Protein AF-A0A938AU73-F1 (afdb_monomer)

Secondary structure (DSSP, 8-state):
-HHHHHHHHHHHHTT-HHHHHHHHHHHHHTT--HHHHIIIIIHHHHHHHHHHHHTTSS-HHHHHHHHHHHHHHHHHHHHHHTT-S----------PPTT---

Solvent-accessible surface area (backbone atoms only — not comparable to full-atom values): 5691 Å² total; per-residue (Å²): 113,70,64,60,25,53,49,28,12,47,22,21,61,72,34,34,32,70,56,19,36,49,47,43,51,52,39,47,75,72,68,46,52,52,70,52,48,41,61,65,3,38,49,49,13,51,50,52,48,48,52,34,38,75,73,64,78,40,54,70,69,59,54,52,39,20,49,52,7,48,50,41,22,47,53,56,36,55,63,71,57,56,92,64,72,87,65,82,88,73,94,79,92,83,79,76,58,94,91,60,88,130

Foldseek 3Di:
DLVLQQQLLVCLLQLPQVSNLVSLVVCVVVVNALVRSVVRHLVNNLVVVVVCVVVVVDDPVSNVSSVNSSVSSVVSNVVSCPVDDDDPDDDDDDDDDVPDPD

Radius of gyration: 14.98 Å; Cα contacts (8 Å, |Δi|>4): 116; chains: 1; bounding box: 31×32×43 Å

Structure (mmCIF, N/CA/C/O backbone):
data_AF-A0A938AU73-F1
#
_entry.id   AF-A0A938AU73-F1
#
loop_
_atom_site.group_PDB
_atom_site.id
_atom_site.type_symbol
_atom_site.label_atom_id
_atom_site.label_alt_id
_atom_site.label_comp_id
_atom_site.label_asym_id
_atom_site.label_entity_id
_atom_site.label_seq_id
_atom_site.pdbx_PDB_ins_code
_atom_site.Cartn_x
_atom_site.Cartn_y
_atom_site.Cartn_z
_atom_site.occupancy
_atom_site.B_iso_or_equiv
_atom_site.auth_seq_id
_atom_site.auth_comp_id
_atom_site.auth_asym_id
_atom_site.auth_atom_id
_atom_site.pdbx_PDB_model_num
ATOM 1 N N . MET A 1 1 ? -17.799 8.740 -0.306 1.00 55.56 1 MET A N 1
ATOM 2 C CA . MET A 1 1 ? -17.244 7.472 0.222 1.00 55.56 1 MET A CA 1
ATOM 3 C C . MET A 1 1 ? -16.561 6.663 -0.870 1.00 55.56 1 MET A C 1
ATOM 5 O O . MET A 1 1 ? -15.460 6.226 -0.598 1.00 55.56 1 MET A O 1
ATOM 9 N N . SER A 1 2 ? -17.129 6.514 -2.080 1.00 63.78 2 SER A N 1
ATOM 10 C CA . SER A 1 2 ? -16.397 5.969 -3.248 1.00 63.78 2 SER A CA 1
ATOM 11 C C . SER A 1 2 ? -15.092 6.723 -3.532 1.00 63.78 2 SER A C 1
ATOM 13 O O . SER A 1 2 ? -14.060 6.103 -3.731 1.00 63.78 2 SER A O 1
ATOM 15 N N . ASP A 1 3 ? -15.144 8.047 -3.401 1.00 86.69 3 ASP A N 1
ATOM 16 C CA . ASP A 1 3 ? -14.027 8.974 -3.626 1.00 86.69 3 ASP A CA 1
ATOM 17 C C . ASP A 1 3 ? -12.764 8.656 -2.798 1.00 86.69 3 ASP A C 1
ATOM 19 O O . ASP A 1 3 ? -11.658 8.672 -3.316 1.00 86.69 3 ASP A O 1
ATOM 23 N N . LEU A 1 4 ? -12.914 8.262 -1.525 1.00 93.62 4 LEU A N 1
ATOM 24 C CA . LEU A 1 4 ? -11.773 7.919 -0.659 1.00 93.62 4 LEU A CA 1
ATOM 25 C C . LEU A 1 4 ? -11.127 6.578 -1.029 1.00 93.62 4 LEU A C 1
ATOM 27 O O . LEU A 1 4 ? -9.936 6.398 -0.795 1.00 93.62 4 LEU A O 1
ATOM 31 N N . PHE A 1 5 ? -11.894 5.630 -1.576 1.00 95.62 5 PHE A N 1
ATOM 32 C CA . PHE A 1 5 ? -11.342 4.353 -2.034 1.00 95.62 5 PHE A CA 1
ATOM 33 C C . PHE A 1 5 ? -10.569 4.531 -3.340 1.00 95.62 5 PHE A C 1
ATOM 35 O O . PHE A 1 5 ? -9.468 4.002 -3.463 1.00 95.62 5 PHE A O 1
ATOM 42 N N . GLU A 1 6 ? -11.120 5.308 -4.274 1.00 95.50 6 GLU A N 1
ATOM 43 C CA . GLU A 1 6 ? -10.446 5.670 -5.526 1.00 95.50 6 GLU A CA 1
ATOM 44 C C . GLU A 1 6 ? -9.166 6.461 -5.241 1.00 95.50 6 GLU A C 1
ATOM 46 O O . GLU A 1 6 ? -8.095 6.067 -5.695 1.00 95.50 6 GLU A O 1
ATOM 51 N N . GLN A 1 7 ? -9.245 7.481 -4.381 1.00 96.31 7 GLN A N 1
ATOM 52 C CA . GLN A 1 7 ? -8.077 8.247 -3.956 1.00 96.31 7 GLN A CA 1
ATOM 53 C C . GLN A 1 7 ? -7.028 7.353 -3.282 1.00 96.31 7 GLN A C 1
ATOM 55 O O . GLN A 1 7 ? -5.847 7.449 -3.594 1.00 96.31 7 GLN A O 1
ATOM 60 N N . ALA A 1 8 ? -7.435 6.444 -2.390 1.00 96.50 8 ALA A N 1
ATOM 61 C CA . ALA A 1 8 ? -6.507 5.514 -1.749 1.00 96.50 8 ALA A CA 1
ATOM 62 C C . ALA A 1 8 ? -5.784 4.623 -2.770 1.00 96.50 8 ALA A C 1
ATOM 64 O O . ALA A 1 8 ? -4.581 4.414 -2.636 1.00 96.50 8 ALA A O 1
ATOM 65 N N . ALA A 1 9 ? -6.480 4.127 -3.796 1.00 97.06 9 ALA A N 1
ATOM 66 C CA . ALA A 1 9 ? -5.848 3.369 -4.872 1.00 97.06 9 ALA A CA 1
ATOM 67 C C . ALA A 1 9 ? -4.849 4.234 -5.661 1.00 97.06 9 ALA A C 1
ATOM 69 O O . ALA A 1 9 ? -3.713 3.811 -5.879 1.00 97.06 9 ALA A O 1
ATOM 70 N N . GLU A 1 10 ? -5.240 5.460 -6.015 1.00 97.31 10 GLU A N 1
ATOM 71 C CA . GLU A 1 10 ? -4.413 6.403 -6.773 1.00 97.31 10 GLU A CA 1
ATOM 72 C C . GLU A 1 10 ? -3.111 6.741 -6.038 1.00 97.31 10 GLU A C 1
ATOM 74 O O . GLU A 1 10 ? -2.041 6.653 -6.636 1.00 97.31 10 GLU A O 1
ATOM 79 N N . THR A 1 11 ? -3.160 6.985 -4.721 1.00 97.75 11 THR A N 1
ATOM 80 C CA . THR A 1 11 ? -1.939 7.251 -3.933 1.00 97.75 11 THR A CA 1
ATOM 81 C C . THR A 1 11 ? -0.906 6.122 -4.005 1.00 97.75 11 THR A C 1
ATOM 83 O O . THR A 1 11 ? 0.296 6.380 -3.947 1.00 97.75 11 THR A O 1
ATOM 86 N N . ILE A 1 12 ? -1.352 4.868 -4.159 1.00 97.94 12 ILE A N 1
ATOM 87 C CA . ILE A 1 12 ? -0.456 3.716 -4.317 1.00 97.94 12 ILE A CA 1
ATOM 88 C C . ILE A 1 12 ? 0.098 3.649 -5.736 1.00 97.94 12 ILE A C 1
ATOM 90 O O . ILE A 1 12 ? 1.289 3.403 -5.898 1.00 97.94 12 ILE A O 1
ATOM 94 N N . ILE A 1 13 ? -0.739 3.892 -6.746 1.00 96.81 13 ILE A N 1
ATOM 95 C CA . ILE A 1 13 ? -0.338 3.876 -8.160 1.00 96.81 13 ILE A CA 1
ATOM 96 C C . ILE A 1 13 ? 0.687 4.979 -8.454 1.00 96.81 13 ILE A C 1
ATOM 98 O O . ILE A 1 13 ? 1.638 4.756 -9.201 1.00 96.81 13 ILE A O 1
ATOM 102 N N . GLU A 1 14 ? 0.523 6.154 -7.847 1.00 96.62 14 GLU A N 1
ATOM 103 C CA . GLU A 1 14 ? 1.468 7.273 -7.946 1.00 96.62 14 GLU A CA 1
ATOM 104 C C . GLU A 1 14 ? 2.685 7.125 -7.019 1.00 96.62 14 GLU A C 1
ATOM 106 O O . GLU A 1 14 ? 3.611 7.937 -7.070 1.00 96.62 14 GLU A O 1
ATOM 111 N N . ALA A 1 15 ? 2.702 6.079 -6.187 1.00 96.75 15 ALA A N 1
ATOM 112 C CA . ALA A 1 15 ? 3.735 5.806 -5.199 1.00 96.75 15 ALA A CA 1
ATOM 113 C C . ALA A 1 15 ? 3.997 6.973 -4.220 1.00 96.75 15 ALA A C 1
ATOM 115 O O . ALA A 1 15 ? 5.128 7.187 -3.769 1.00 96.75 15 ALA A O 1
ATOM 116 N N . ASP A 1 16 ? 2.946 7.714 -3.851 1.00 97.44 16 ASP A N 1
ATOM 117 C CA . ASP A 1 16 ? 3.022 8.810 -2.887 1.00 97.44 16 ASP A CA 1
ATOM 118 C C . ASP A 1 16 ? 2.662 8.321 -1.482 1.00 97.44 16 ASP A C 1
ATOM 120 O O . ASP A 1 16 ? 1.502 8.240 -1.069 1.00 97.44 16 ASP A O 1
ATOM 124 N N . ARG A 1 17 ? 3.706 8.035 -0.705 1.00 96.62 17 ARG A N 1
ATOM 125 C CA . ARG A 1 17 ? 3.572 7.612 0.689 1.00 96.62 17 ARG A CA 1
ATOM 126 C C . ARG A 1 17 ? 2.897 8.659 1.577 1.00 96.62 17 ARG A C 1
ATOM 128 O O . ARG A 1 17 ? 2.109 8.287 2.442 1.00 96.62 17 ARG A O 1
ATOM 135 N N . ALA A 1 18 ? 3.218 9.941 1.410 1.00 97.31 18 ALA A N 1
ATOM 136 C CA . ALA A 1 18 ? 2.672 10.985 2.273 1.00 97.31 18 ALA A CA 1
ATOM 137 C C . ALA A 1 18 ? 1.172 11.168 2.011 1.00 97.31 18 ALA A C 1
ATOM 139 O O . ALA A 1 18 ? 0.389 11.292 2.956 1.00 97.31 18 ALA A O 1
ATOM 140 N N . ALA A 1 19 ? 0.768 11.118 0.739 1.00 97.12 19 ALA A N 1
ATOM 141 C CA . ALA A 1 19 ? -0.636 11.106 0.360 1.00 97.12 19 ALA A CA 1
ATOM 142 C C . ALA A 1 19 ? -1.344 9.845 0.877 1.00 97.12 19 ALA A C 1
ATOM 144 O O . ALA A 1 19 ? -2.413 9.964 1.469 1.00 97.12 19 ALA A O 1
ATOM 145 N N . ALA A 1 20 ? -0.735 8.660 0.754 1.00 97.50 20 ALA A N 1
ATOM 146 C CA . ALA A 1 20 ? -1.321 7.408 1.237 1.00 97.50 20 ALA A CA 1
ATOM 147 C C . ALA A 1 20 ? -1.567 7.418 2.761 1.00 97.50 20 ALA A C 1
ATOM 149 O O . ALA A 1 20 ? -2.647 7.042 3.224 1.00 97.50 20 ALA A O 1
ATOM 150 N N . GLU A 1 21 ? -0.605 7.908 3.552 1.00 97.56 21 GLU A N 1
ATOM 151 C CA . GLU A 1 21 ? -0.751 8.085 5.006 1.00 97.56 21 GLU A CA 1
ATOM 152 C C . GLU A 1 21 ? -1.868 9.093 5.353 1.00 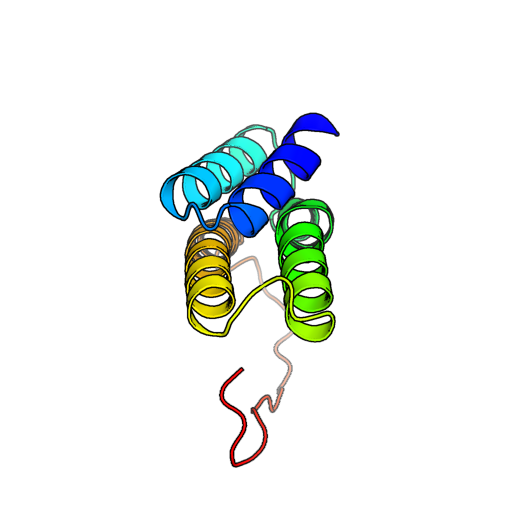97.56 21 GLU A C 1
ATOM 154 O O . GLU A 1 21 ? -2.673 8.861 6.267 1.00 97.56 21 GLU A O 1
ATOM 159 N N . ALA A 1 22 ? -1.963 10.194 4.600 1.00 97.44 22 ALA A N 1
ATOM 160 C CA . ALA A 1 22 ? -3.007 11.200 4.777 1.00 97.44 22 ALA A CA 1
ATOM 161 C C . ALA A 1 22 ? -4.400 10.649 4.432 1.00 97.44 22 ALA A C 1
ATOM 163 O O . ALA A 1 22 ? -5.331 10.810 5.222 1.00 97.44 22 ALA A O 1
ATOM 164 N N . THR A 1 23 ? -4.544 9.948 3.306 1.00 97.00 23 THR A N 1
ATOM 165 C CA . THR A 1 23 ? -5.803 9.321 2.885 1.00 97.00 23 THR A CA 1
ATOM 166 C C . THR A 1 23 ? -6.233 8.223 3.857 1.00 97.00 23 THR A C 1
ATOM 168 O O . THR A 1 23 ? -7.415 8.141 4.196 1.00 97.00 23 THR A O 1
ATOM 171 N N . ALA A 1 24 ? -5.295 7.428 4.387 1.00 96.06 24 ALA A N 1
ATOM 172 C CA . ALA A 1 24 ? -5.588 6.446 5.433 1.00 96.06 24 ALA A CA 1
ATOM 173 C C . ALA A 1 24 ? -6.167 7.129 6.679 1.00 96.06 24 ALA A C 1
ATOM 175 O O . ALA A 1 24 ? -7.205 6.714 7.190 1.00 96.06 24 ALA A O 1
ATOM 176 N N . THR A 1 25 ? -5.539 8.216 7.131 1.00 96.00 25 THR A N 1
ATOM 177 C CA . THR A 1 25 ? -6.011 8.999 8.282 1.00 96.00 25 THR A CA 1
ATOM 178 C C . THR A 1 25 ? -7.409 9.571 8.034 1.00 96.00 25 THR A C 1
ATOM 180 O O . THR A 1 25 ? -8.305 9.378 8.854 1.00 96.00 25 THR A O 1
ATOM 183 N N . GLN A 1 26 ? -7.637 10.190 6.873 1.00 95.81 26 GLN A N 1
ATOM 184 C CA . GLN A 1 26 ? -8.937 10.756 6.501 1.00 95.81 26 GLN A CA 1
ATOM 185 C C . GLN A 1 26 ? -10.044 9.699 6.441 1.00 95.81 26 GLN A C 1
ATOM 187 O O . GLN A 1 26 ? -11.160 9.943 6.897 1.00 95.81 26 GLN A O 1
ATOM 192 N N . ALA A 1 27 ? -9.751 8.510 5.907 1.00 94.88 27 ALA A N 1
ATOM 193 C CA . ALA A 1 27 ? -10.716 7.418 5.850 1.00 94.88 27 ALA A CA 1
ATOM 194 C C . ALA A 1 27 ? -11.142 6.968 7.256 1.00 94.88 27 ALA A C 1
ATOM 196 O O . ALA A 1 27 ? -12.332 6.759 7.506 1.00 94.88 27 ALA A O 1
ATOM 197 N N . LEU A 1 28 ? -10.189 6.875 8.187 1.00 93.31 28 LEU A N 1
ATOM 198 C CA . LEU A 1 28 ? -10.461 6.520 9.580 1.00 93.31 28 LEU A CA 1
ATOM 199 C C . LEU A 1 28 ? -11.279 7.603 10.297 1.00 93.31 28 LEU A C 1
ATOM 201 O O . LEU A 1 28 ? -12.238 7.281 10.997 1.00 93.31 28 LEU A O 1
ATOM 205 N N . GLU A 1 29 ? -10.954 8.880 10.085 1.00 94.06 29 GLU A N 1
ATOM 206 C CA . GLU A 1 29 ? -11.724 10.017 10.612 1.00 94.06 29 GLU A CA 1
ATOM 207 C C . GLU A 1 29 ? -13.152 10.067 10.049 1.00 94.06 29 GLU A C 1
ATOM 209 O O . GLU A 1 29 ? -14.096 10.417 10.759 1.00 94.06 29 GLU A O 1
ATOM 214 N N . ALA A 1 30 ? -13.333 9.648 8.795 1.00 92.94 30 ALA A N 1
ATOM 215 C CA . ALA A 1 30 ? -14.637 9.493 8.156 1.00 92.94 30 ALA A CA 1
ATOM 216 C C . ALA A 1 30 ? -15.429 8.264 8.653 1.00 92.94 30 ALA A C 1
ATOM 218 O O . ALA A 1 30 ? -16.549 8.028 8.192 1.00 92.94 30 ALA A O 1
ATOM 219 N N . GLY A 1 31 ? -14.878 7.479 9.585 1.00 91.44 31 GLY A N 1
ATOM 220 C CA . GLY A 1 31 ? -15.519 6.299 10.167 1.00 91.44 31 GLY A CA 1
ATOM 221 C C . GLY A 1 31 ? -15.448 5.042 9.296 1.00 91.44 31 GLY A C 1
ATOM 222 O O . GLY A 1 31 ? -16.143 4.066 9.585 1.00 91.44 31 GLY A O 1
ATOM 223 N N . ILE A 1 32 ? -14.629 5.039 8.240 1.00 93.19 32 ILE A N 1
ATOM 224 C CA . ILE A 1 32 ? -14.366 3.841 7.435 1.00 93.19 32 ILE A CA 1
ATOM 225 C C . ILE A 1 32 ? -13.454 2.918 8.244 1.00 93.19 32 ILE A C 1
ATOM 227 O O . ILE A 1 32 ? -12.455 3.349 8.820 1.00 93.19 32 ILE A O 1
ATOM 231 N N . SER A 1 33 ? -13.788 1.628 8.298 1.00 92.31 33 SER A N 1
ATOM 232 C CA . SER A 1 33 ? -12.957 0.674 9.034 1.00 92.31 33 SER A CA 1
ATOM 233 C C . SER A 1 33 ? -11.586 0.481 8.359 1.00 92.31 33 SER A C 1
ATOM 235 O O . SER A 1 33 ? -11.522 0.460 7.125 1.00 92.31 33 SER A O 1
ATOM 237 N N . PRO A 1 34 ? -10.500 0.249 9.127 1.00 91.94 34 PRO A N 1
ATOM 238 C CA . PRO A 1 34 ? -9.173 -0.023 8.568 1.00 91.94 34 PRO A CA 1
ATOM 239 C C . PRO A 1 34 ? -9.168 -1.156 7.529 1.00 91.94 34 PRO A C 1
ATOM 241 O O . PRO A 1 34 ? -8.542 -1.048 6.479 1.00 91.94 34 PRO A O 1
ATOM 244 N N . ALA A 1 35 ? -9.919 -2.233 7.785 1.00 90.75 35 ALA A N 1
ATOM 245 C CA . ALA A 1 35 ? -10.028 -3.367 6.867 1.00 90.75 35 ALA A CA 1
ATOM 246 C C . ALA A 1 35 ? -10.730 -2.995 5.549 1.00 90.75 35 ALA A C 1
ATOM 248 O O . ALA A 1 35 ? -10.393 -3.520 4.484 1.00 90.75 35 ALA A O 1
ATOM 249 N N . GLU A 1 36 ? -11.707 -2.090 5.603 1.00 92.88 36 GLU A N 1
ATOM 250 C CA . GLU A 1 36 ? -12.460 -1.676 4.424 1.00 92.88 36 GLU A CA 1
ATOM 251 C C . GLU A 1 36 ? -11.642 -0.758 3.512 1.00 92.88 36 GLU A C 1
ATOM 253 O O . GLU A 1 36 ? -11.582 -1.019 2.313 1.00 92.88 36 GLU A O 1
ATOM 258 N N . ILE A 1 37 ? -10.959 0.256 4.059 1.00 95.12 37 ILE A N 1
ATOM 259 C CA . ILE A 1 37 ? -10.082 1.132 3.260 1.00 95.12 37 ILE A CA 1
ATOM 260 C C . ILE A 1 37 ? -8.890 0.366 2.679 1.00 95.12 37 ILE A C 1
ATOM 262 O O . ILE A 1 37 ? -8.516 0.591 1.528 1.00 95.12 37 ILE A O 1
ATOM 266 N N . MET A 1 38 ? -8.353 -0.604 3.426 1.00 93.94 38 MET A N 1
ATOM 267 C CA . MET A 1 38 ? -7.291 -1.471 2.926 1.00 93.94 38 MET A CA 1
ATOM 268 C C . MET A 1 38 ? -7.754 -2.312 1.743 1.00 93.94 38 MET A C 1
ATOM 270 O O . MET A 1 38 ? -7.137 -2.262 0.686 1.00 93.94 38 MET A O 1
ATOM 274 N N . SER A 1 39 ? -8.848 -3.058 1.899 1.00 91.69 39 SER A N 1
ATOM 275 C CA . SER A 1 39 ? -9.306 -3.997 0.868 1.00 91.69 39 SER A CA 1
ATOM 276 C C . SER A 1 39 ? -9.877 -3.320 -0.377 1.00 91.69 39 SER A C 1
ATOM 278 O O . SER A 1 39 ? -9.642 -3.802 -1.481 1.00 91.69 39 SER A O 1
ATOM 280 N N . LYS A 1 40 ? -10.633 -2.227 -0.217 1.00 93.31 40 LYS A N 1
ATOM 281 C CA . LYS A 1 40 ? -11.332 -1.565 -1.331 1.00 93.31 40 LYS A CA 1
ATOM 282 C C . LYS A 1 40 ? -10.554 -0.416 -1.970 1.00 93.31 40 LYS A C 1
ATOM 284 O O . LYS A 1 40 ? -10.924 -0.016 -3.065 1.00 93.31 40 LYS A O 1
ATOM 289 N N . GLY A 1 41 ? -9.544 0.129 -1.292 1.00 95.75 41 GLY A N 1
ATOM 290 C CA . GLY A 1 41 ? -8.733 1.237 -1.798 1.00 95.75 41 GLY A CA 1
ATOM 291 C C . GLY A 1 41 ? -7.308 0.798 -2.103 1.00 95.75 41 GLY A C 1
ATOM 292 O O . GLY A 1 41 ? -6.972 0.442 -3.226 1.00 95.75 41 GLY A O 1
ATOM 293 N N . PHE A 1 42 ? -6.468 0.766 -1.076 1.00 96.50 42 PHE A N 1
ATOM 294 C CA . PHE A 1 42 ? -5.029 0.544 -1.225 1.00 96.50 42 PHE A CA 1
ATOM 295 C C . PHE A 1 42 ? -4.655 -0.804 -1.887 1.00 96.50 42 PHE A C 1
ATOM 297 O O . PHE A 1 42 ? -3.753 -0.845 -2.720 1.00 96.50 42 PHE A O 1
ATOM 304 N N . VAL A 1 43 ? -5.364 -1.903 -1.578 1.00 96.00 43 VAL A N 1
ATOM 305 C CA . VAL A 1 43 ? -5.145 -3.214 -2.232 1.00 96.00 43 VAL A CA 1
ATOM 306 C C . VAL A 1 43 ? -5.528 -3.177 -3.715 1.00 96.00 43 VAL A C 1
ATOM 308 O O . VAL A 1 43 ? -4.878 -3.836 -4.521 1.00 96.00 43 VAL A O 1
ATOM 311 N N . ALA A 1 44 ? -6.545 -2.398 -4.095 1.00 95.31 44 ALA A N 1
ATOM 312 C CA . ALA A 1 44 ? -6.885 -2.216 -5.505 1.00 95.31 44 ALA A CA 1
ATOM 313 C C . ALA A 1 44 ? -5.759 -1.475 -6.246 1.00 95.31 44 ALA A C 1
ATOM 315 O O . ALA A 1 44 ? -5.367 -1.894 -7.331 1.00 95.31 44 ALA A O 1
ATOM 316 N N . GLY A 1 45 ? -5.173 -0.450 -5.616 1.00 96.06 45 GLY A N 1
ATOM 317 C CA . GLY A 1 45 ? -4.036 0.284 -6.175 1.00 96.06 45 GLY A CA 1
ATOM 318 C C . GLY A 1 45 ? -2.792 -0.587 -6.373 1.00 96.06 45 GLY A C 1
ATOM 319 O O . GLY A 1 45 ? -2.214 -0.595 -7.457 1.00 96.06 45 GLY A O 1
ATOM 320 N N . ILE A 1 46 ? -2.393 -1.377 -5.366 1.00 96.00 46 ILE A N 1
ATOM 321 C CA . ILE A 1 46 ? -1.199 -2.233 -5.499 1.00 96.00 46 ILE A CA 1
ATOM 322 C C . ILE A 1 46 ? -1.409 -3.378 -6.503 1.00 96.00 46 ILE A C 1
ATOM 324 O O . ILE A 1 46 ? -0.454 -3.797 -7.153 1.00 96.00 46 ILE A O 1
ATOM 328 N N . ALA A 1 47 ? -2.645 -3.867 -6.660 1.00 96.25 47 ALA A N 1
ATOM 329 C CA . ALA A 1 47 ? -2.974 -4.861 -7.679 1.00 96.25 47 ALA A CA 1
ATOM 330 C C . ALA A 1 47 ? -2.754 -4.299 -9.090 1.00 96.25 47 ALA A C 1
ATOM 332 O O . ALA A 1 47 ? -2.114 -4.952 -9.910 1.00 96.25 47 ALA A O 1
ATOM 333 N N . GLU A 1 48 ? -3.191 -3.063 -9.345 1.00 95.94 48 GLU A N 1
ATOM 334 C CA . GLU A 1 48 ? -2.958 -2.388 -10.624 1.00 95.94 48 GLU A CA 1
ATOM 335 C C . GLU A 1 48 ? -1.466 -2.139 -10.888 1.00 95.94 48 GLU A C 1
ATOM 337 O O . GLU A 1 48 ? -0.983 -2.371 -11.996 1.00 95.94 48 GLU A O 1
ATOM 342 N N . VAL A 1 49 ? -0.700 -1.729 -9.871 1.00 96.81 49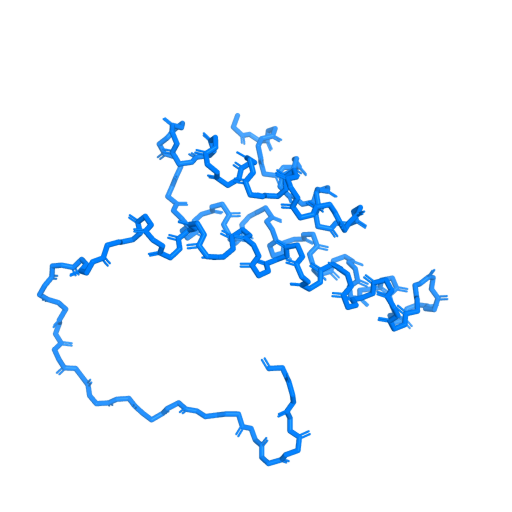 VAL A N 1
ATOM 343 C CA . VAL A 1 49 ? 0.766 -1.620 -9.982 1.00 96.81 49 VAL A CA 1
ATOM 344 C C . VAL A 1 49 ? 1.387 -2.971 -10.363 1.00 96.81 49 VAL A C 1
ATOM 346 O O . VAL A 1 49 ? 2.281 -3.016 -11.209 1.00 96.81 49 VAL A O 1
ATOM 349 N N . GLY A 1 50 ? 0.896 -4.069 -9.779 1.00 95.75 50 GLY A N 1
ATOM 350 C CA . GLY A 1 50 ? 1.305 -5.430 -10.124 1.00 95.75 50 GLY A CA 1
ATOM 351 C C . GLY A 1 50 ? 1.025 -5.778 -11.587 1.00 95.75 50 GLY A C 1
ATOM 352 O O . GLY A 1 50 ? 1.928 -6.237 -12.283 1.00 95.75 50 GLY A O 1
ATOM 353 N N . GLU A 1 51 ? -0.179 -5.484 -12.084 1.00 96.88 51 GLU A N 1
ATOM 354 C CA . GLU A 1 51 ? -0.543 -5.703 -13.491 1.00 96.88 51 GLU A CA 1
ATOM 355 C C . GLU A 1 51 ? 0.352 -4.902 -14.450 1.00 96.88 51 GLU A C 1
ATOM 357 O O . GLU A 1 51 ? 0.841 -5.443 -15.444 1.00 96.88 51 GLU A O 1
ATOM 362 N N . ARG A 1 52 ? 0.628 -3.630 -14.134 1.00 96.69 52 ARG A N 1
ATOM 363 C CA . ARG A 1 52 ? 1.520 -2.779 -14.940 1.00 96.69 52 ARG A CA 1
ATOM 364 C C . ARG A 1 52 ? 2.979 -3.247 -14.895 1.00 96.69 52 ARG A C 1
ATOM 366 O O . ARG A 1 52 ? 3.714 -3.089 -15.868 1.00 96.69 52 ARG A O 1
ATOM 373 N N . PHE A 1 53 ? 3.425 -3.829 -13.784 1.00 95.81 53 PHE A N 1
ATOM 374 C CA . PHE A 1 53 ? 4.747 -4.451 -13.697 1.00 95.81 53 PHE A CA 1
ATOM 375 C C . PHE A 1 53 ? 4.820 -5.730 -14.545 1.00 95.81 53 PHE A C 1
ATOM 377 O O . PHE A 1 53 ? 5.777 -5.918 -15.297 1.00 95.81 53 PHE A O 1
ATOM 384 N N . GLU A 1 54 ? 3.791 -6.581 -14.494 1.00 95.38 54 GLU A N 1
ATOM 385 C CA . GLU A 1 54 ? 3.702 -7.797 -15.314 1.00 95.38 54 GLU A CA 1
ATOM 386 C C . GLU A 1 54 ? 3.631 -7.495 -16.819 1.00 95.38 54 GLU A C 1
ATOM 388 O O . GLU A 1 54 ? 4.213 -8.230 -17.621 1.00 95.38 54 GLU A O 1
ATOM 393 N N . SER A 1 55 ? 2.965 -6.404 -17.217 1.00 96.38 55 SER A N 1
ATOM 394 C CA . SER A 1 55 ? 2.902 -5.962 -18.617 1.00 96.38 55 SER A CA 1
ATOM 395 C C . SER A 1 55 ? 4.190 -5.288 -19.115 1.00 96.38 55 SER A C 1
ATOM 397 O O . SER A 1 55 ? 4.356 -5.104 -20.324 1.00 96.38 55 SER A O 1
ATOM 399 N N . GLY A 1 56 ? 5.121 -4.956 -18.213 1.00 93.44 56 GLY A N 1
ATOM 400 C CA . GLY A 1 56 ? 6.360 -4.238 -18.518 1.00 93.44 56 GLY A CA 1
ATOM 401 C C . GLY A 1 56 ? 6.197 -2.720 -18.663 1.00 93.44 56 GLY A C 1
ATOM 402 O O . GLY A 1 56 ? 7.090 -2.067 -19.202 1.00 93.44 56 GLY A O 1
ATOM 403 N N . GLU A 1 57 ? 5.076 -2.158 -18.205 1.00 94.56 57 GLU A N 1
ATOM 404 C CA . GLU A 1 57 ? 4.844 -0.708 -18.134 1.00 94.56 57 GLU A CA 1
ATOM 405 C C . GLU A 1 57 ? 5.547 -0.057 -16.934 1.00 94.56 57 GLU A C 1
ATOM 407 O O . GLU A 1 57 ? 5.930 1.111 -17.008 1.00 94.56 57 GLU A O 1
ATOM 412 N N . LEU A 1 58 ? 5.747 -0.813 -15.849 1.00 94.31 58 LEU A N 1
ATOM 413 C CA . LEU A 1 58 ? 6.519 -0.409 -14.671 1.00 94.31 58 LEU A CA 1
ATOM 414 C C . LEU A 1 58 ? 7.748 -1.298 -14.484 1.00 94.31 58 LEU A C 1
ATOM 416 O O . LEU A 1 58 ? 7.759 -2.465 -14.878 1.00 94.31 58 LEU A O 1
ATOM 420 N N . PHE A 1 59 ? 8.777 -0.760 -13.830 1.00 94.81 59 PHE A N 1
ATOM 421 C CA . PHE A 1 59 ? 9.963 -1.511 -13.445 1.00 94.81 59 PHE A CA 1
ATOM 422 C C . PHE A 1 59 ? 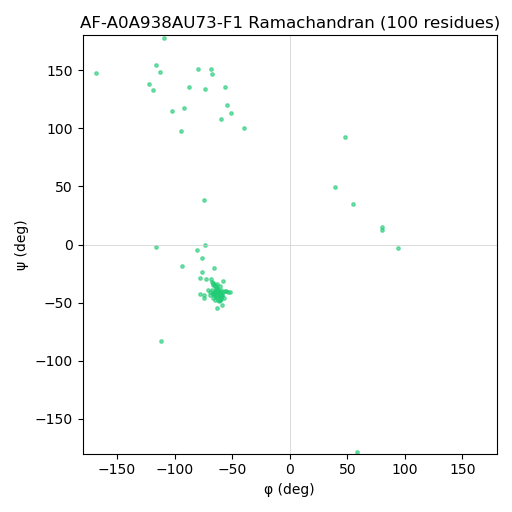10.009 -1.718 -11.926 1.00 94.81 59 PHE A C 1
ATOM 424 O O . PHE A 1 59 ? 9.146 -1.293 -11.155 1.00 94.81 59 PHE A O 1
ATOM 431 N N . LEU A 1 60 ? 11.037 -2.448 -11.489 1.00 94.94 60 LEU A N 1
ATOM 432 C CA . LEU A 1 60 ? 11.225 -2.786 -10.082 1.00 94.94 60 LEU A CA 1
ATOM 433 C C . LEU A 1 60 ? 11.281 -1.549 -9.158 1.00 94.94 60 LEU A C 1
ATOM 435 O O . LEU A 1 60 ? 10.695 -1.621 -8.079 1.00 94.94 60 LEU A O 1
ATOM 439 N N . PRO A 1 61 ? 11.932 -0.421 -9.520 1.00 95.50 61 PRO A N 1
ATOM 440 C CA . PRO A 1 61 ? 11.943 0.769 -8.671 1.00 95.50 61 PRO A CA 1
ATOM 441 C C . PRO A 1 61 ? 10.545 1.325 -8.383 1.00 95.50 61 PRO A C 1
ATOM 443 O O . PRO A 1 61 ? 10.248 1.634 -7.231 1.00 95.50 61 PRO A O 1
ATOM 446 N N . GLU A 1 62 ? 9.671 1.404 -9.388 1.00 94.69 62 GLU A N 1
ATOM 447 C CA . GLU A 1 62 ? 8.310 1.927 -9.230 1.00 94.69 62 GLU A CA 1
ATOM 448 C C . GLU A 1 62 ? 7.452 0.998 -8.358 1.00 94.69 62 GLU A C 1
ATOM 450 O O . GLU A 1 62 ? 6.717 1.462 -7.480 1.00 94.69 62 GLU A O 1
ATOM 455 N N . LEU A 1 63 ? 7.613 -0.320 -8.524 1.00 95.12 63 LEU A N 1
ATOM 456 C CA . LEU A 1 63 ? 6.974 -1.317 -7.663 1.00 95.12 63 LEU A CA 1
ATOM 457 C C . LEU A 1 63 ? 7.422 -1.160 -6.200 1.00 95.12 63 LEU A C 1
ATOM 459 O O . LEU A 1 63 ? 6.595 -1.168 -5.288 1.00 95.12 63 LEU A O 1
ATOM 463 N N . MET A 1 64 ? 8.72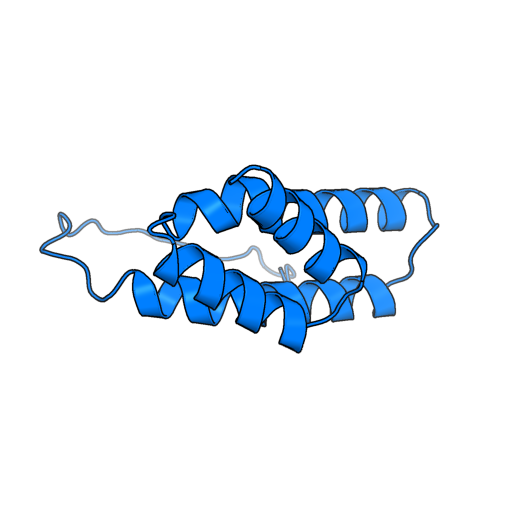5 -0.967 -5.966 1.00 95.81 64 MET A N 1
ATOM 464 C CA . MET A 1 64 ? 9.270 -0.763 -4.620 1.00 95.81 64 MET A CA 1
ATOM 465 C C . MET A 1 64 ? 8.755 0.525 -3.970 1.00 95.81 64 MET A C 1
ATOM 467 O O . MET A 1 64 ? 8.459 0.524 -2.776 1.00 95.81 64 MET A O 1
ATOM 471 N N . MET A 1 65 ? 8.627 1.618 -4.726 1.00 97.31 65 MET A N 1
ATOM 472 C CA . MET A 1 65 ? 8.072 2.871 -4.200 1.00 97.31 65 MET A CA 1
ATOM 473 C C . MET A 1 65 ? 6.587 2.720 -3.841 1.00 97.31 65 MET A C 1
ATOM 475 O O . MET A 1 65 ? 6.164 3.155 -2.770 1.00 97.31 65 MET A O 1
ATOM 479 N N . SER A 1 66 ? 5.811 2.030 -4.679 1.00 97.06 66 SER A N 1
ATOM 480 C CA . SER A 1 66 ? 4.394 1.742 -4.409 1.00 97.06 66 SER A CA 1
ATOM 481 C C . SER A 1 66 ? 4.227 0.878 -3.151 1.00 97.06 66 SER A C 1
ATOM 483 O O . SER A 1 66 ? 3.355 1.132 -2.319 1.00 97.06 66 SER A O 1
ATOM 485 N N . ALA A 1 67 ? 5.119 -0.099 -2.949 1.00 95.69 67 ALA A N 1
ATOM 486 C CA . ALA A 1 67 ? 5.160 -0.902 -1.728 1.00 95.69 67 ALA A CA 1
ATOM 487 C C . ALA A 1 67 ? 5.473 -0.05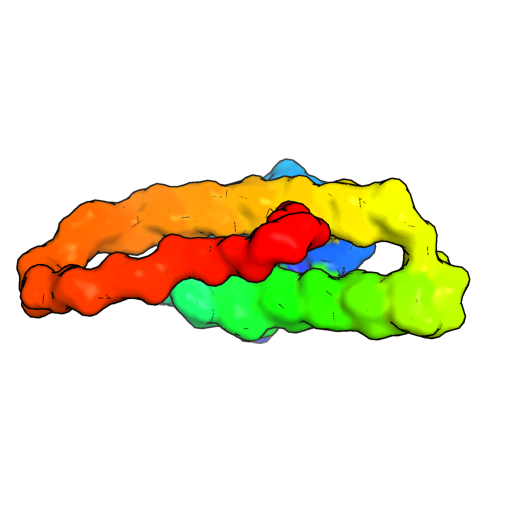9 -0.475 1.00 95.69 67 ALA A C 1
ATOM 489 O O . ALA A 1 67 ? 4.869 -0.276 0.573 1.00 95.69 67 ALA A O 1
ATOM 490 N N . GLN A 1 68 ? 6.353 0.945 -0.573 1.00 96.44 68 GLN A N 1
ATOM 491 C CA . GLN A 1 68 ? 6.622 1.875 0.535 1.00 96.44 68 GLN A CA 1
ATOM 492 C C . GLN A 1 68 ? 5.416 2.766 0.866 1.00 96.44 68 GLN A C 1
ATOM 494 O O . GLN A 1 68 ? 5.190 3.081 2.037 1.00 96.44 68 GLN A O 1
ATOM 499 N N . ALA A 1 69 ? 4.632 3.169 -0.138 1.00 97.50 69 ALA A N 1
ATOM 500 C CA . ALA A 1 69 ? 3.381 3.891 0.086 1.00 97.50 69 ALA A CA 1
ATOM 501 C C . ALA A 1 69 ? 2.346 3.007 0.804 1.00 97.50 69 ALA A C 1
ATOM 503 O O . ALA A 1 69 ? 1.743 3.429 1.794 1.00 97.50 69 ALA A O 1
ATOM 504 N N . MET A 1 70 ? 2.222 1.747 0.371 1.00 96.50 70 MET A N 1
ATOM 505 C CA . MET A 1 70 ? 1.373 0.734 1.006 1.00 96.50 70 MET A CA 1
ATOM 506 C C . MET A 1 70 ? 1.770 0.495 2.471 1.00 96.50 70 MET A C 1
ATOM 508 O O . MET A 1 70 ? 0.904 0.431 3.343 1.00 96.50 70 MET A O 1
ATOM 512 N N . GLU A 1 71 ? 3.072 0.403 2.761 1.00 95.94 71 GLU A N 1
ATOM 513 C CA . GLU A 1 71 ?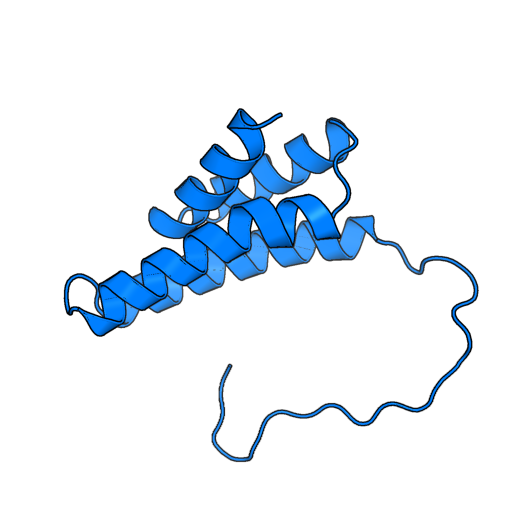 3.599 0.244 4.122 1.00 95.94 71 GLU A CA 1
ATOM 514 C C . GLU A 1 71 ? 3.199 1.421 5.029 1.00 95.94 71 GLU A C 1
ATOM 516 O O . GLU A 1 71 ? 2.758 1.214 6.164 1.00 95.94 71 GLU A O 1
ATOM 521 N N . GLY A 1 72 ? 3.290 2.655 4.519 1.00 96.06 72 GLY A N 1
ATOM 522 C CA . GLY A 1 72 ? 2.858 3.861 5.230 1.00 96.06 72 GLY A CA 1
ATOM 523 C C . GLY A 1 72 ? 1.374 3.816 5.605 1.00 96.06 72 GLY A C 1
ATOM 524 O O . GLY A 1 72 ? 1.023 3.943 6.781 1.00 96.06 72 GLY A O 1
ATOM 525 N N . ALA A 1 73 ? 0.502 3.550 4.628 1.00 95.81 73 ALA A N 1
ATOM 526 C CA . ALA A 1 73 ? -0.937 3.418 4.862 1.00 95.81 73 ALA A CA 1
ATOM 527 C C . ALA A 1 73 ? -1.267 2.287 5.853 1.00 95.81 73 ALA A C 1
ATOM 529 O O . ALA A 1 73 ? -2.060 2.471 6.782 1.00 95.81 73 ALA A O 1
ATOM 530 N N . MET A 1 74 ? -0.616 1.129 5.704 1.00 94.06 74 MET A N 1
ATOM 531 C CA . MET A 1 74 ? -0.816 -0.027 6.577 1.00 94.06 74 MET A CA 1
ATOM 532 C C . MET A 1 74 ? -0.414 0.270 8.028 1.00 94.06 74 MET A C 1
ATOM 534 O O . MET A 1 74 ? -1.112 -0.155 8.949 1.00 94.06 74 MET A O 1
ATOM 538 N N . SER A 1 75 ? 0.666 1.024 8.251 1.00 94.31 75 SER A N 1
ATOM 539 C CA . SER A 1 75 ? 1.094 1.451 9.590 1.00 94.31 75 SER A CA 1
ATOM 540 C C . SER A 1 75 ? -0.005 2.237 10.319 1.00 94.31 75 SER A C 1
ATOM 542 O O . SER A 1 75 ? -0.346 1.924 11.464 1.00 94.31 75 SER A O 1
ATOM 544 N N . ILE A 1 76 ? -0.636 3.192 9.627 1.00 94.25 76 ILE A N 1
ATOM 545 C CA . ILE A 1 76 ? -1.749 3.992 10.159 1.00 94.25 76 ILE A CA 1
ATOM 546 C C . ILE A 1 76 ? -2.975 3.117 10.447 1.00 94.25 76 ILE A C 1
ATOM 548 O O . ILE A 1 76 ? -3.544 3.171 11.541 1.00 94.25 76 ILE A O 1
ATOM 552 N N . CYS A 1 77 ? -3.363 2.266 9.494 1.00 91.19 77 CYS A N 1
ATOM 553 C CA . CYS A 1 77 ? -4.497 1.359 9.660 1.00 91.19 77 CYS A CA 1
ATOM 554 C C . CYS A 1 77 ? -4.298 0.384 10.834 1.00 91.19 77 CYS A C 1
ATOM 556 O O . CYS A 1 77 ? -5.227 0.170 11.615 1.00 91.19 77 CYS A O 1
ATOM 558 N N . ASN A 1 78 ? -3.092 -0.166 11.001 1.00 88.75 78 ASN A N 1
ATOM 559 C CA . ASN A 1 78 ? -2.756 -1.063 12.106 1.00 88.75 78 ASN A CA 1
ATOM 560 C C . ASN A 1 78 ? -2.802 -0.355 13.463 1.00 88.75 78 ASN A C 1
ATOM 562 O O . ASN A 1 78 ? -3.335 -0.913 14.421 1.00 88.75 78 ASN A O 1
ATOM 566 N N . ALA A 1 79 ? -2.302 0.881 13.553 1.00 89.06 79 ALA A N 1
ATOM 567 C CA . ALA A 1 79 ? -2.383 1.669 14.782 1.00 89.06 79 ALA A CA 1
ATOM 568 C C . ALA A 1 79 ? -3.841 1.927 15.211 1.00 89.06 79 ALA A C 1
ATOM 570 O O . ALA A 1 79 ? -4.154 1.899 16.402 1.00 89.06 79 ALA A O 1
ATOM 571 N N . ALA A 1 80 ? -4.746 2.121 14.246 1.00 85.94 80 ALA A N 1
ATOM 572 C CA . ALA A 1 80 ? -6.162 2.384 14.497 1.00 85.94 80 ALA A CA 1
ATOM 573 C C . ALA A 1 80 ? -6.975 1.147 14.912 1.00 85.94 80 ALA A C 1
ATOM 575 O O . ALA A 1 80 ? -8.002 1.286 15.577 1.00 85.94 80 ALA A O 1
ATOM 576 N N . LEU A 1 81 ? -6.524 -0.064 14.565 1.00 78.19 81 LEU A N 1
ATOM 577 C CA . LEU A 1 81 ? -7.151 -1.307 15.031 1.00 78.19 81 LEU A CA 1
ATOM 578 C C . LEU A 1 81 ? -7.011 -1.495 16.557 1.00 78.19 81 LEU A C 1
ATOM 580 O O . LEU A 1 81 ? -7.814 -2.214 17.158 1.00 78.19 81 LEU A O 1
ATOM 584 N N . GLY A 1 82 ? -6.045 -0.815 17.192 1.00 64.19 82 GLY A N 1
ATOM 585 C CA . GLY A 1 82 ? -5.726 -0.952 18.615 1.00 64.19 82 GLY A CA 1
ATOM 586 C C . GLY A 1 82 ? -5.348 -2.388 19.012 1.00 64.19 82 GLY A C 1
ATOM 587 O O . GLY A 1 82 ? -5.373 -3.314 18.205 1.00 64.19 82 GLY A O 1
ATOM 588 N N . GLU A 1 83 ? -5.062 -2.630 20.294 1.00 57.16 83 GLU A N 1
ATOM 589 C CA . GLU A 1 83 ? -4.958 -3.997 20.848 1.00 57.16 83 GLU A CA 1
ATOM 590 C C . GLU A 1 83 ? -6.347 -4.662 21.018 1.00 57.16 83 GLU A C 1
ATOM 592 O O . GLU A 1 83 ? -6.618 -5.326 22.019 1.00 57.16 83 GLU A O 1
ATOM 597 N N . GLY A 1 84 ? -7.269 -4.434 20.076 1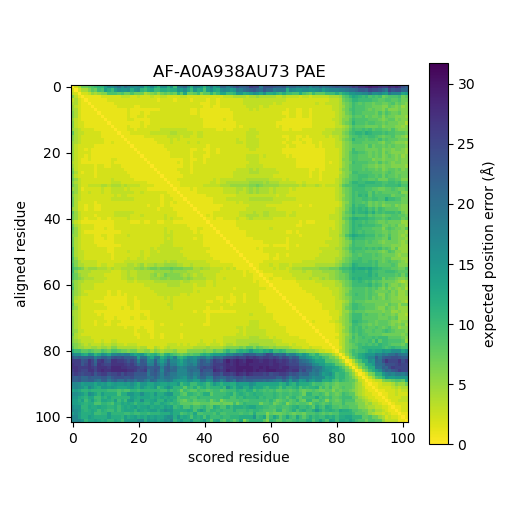.00 51.03 84 GLY A N 1
ATOM 598 C CA . GLY A 1 84 ? -8.702 -4.709 20.172 1.00 51.03 84 GLY A CA 1
ATOM 599 C C . GLY A 1 84 ? -9.087 -6.019 20.874 1.00 51.03 84 GLY A C 1
ATOM 600 O O . GLY A 1 84 ? -9.090 -7.090 20.276 1.00 51.03 84 GLY A O 1
ATOM 601 N N . GLY A 1 85 ? -9.473 -5.881 22.148 1.00 45.47 85 GLY A N 1
ATOM 602 C CA . GLY A 1 85 ? -10.508 -6.634 22.862 1.00 45.47 85 GLY A CA 1
ATOM 603 C C . GLY A 1 85 ? -10.491 -8.157 22.744 1.00 45.47 85 GLY A C 1
ATOM 604 O O . GLY A 1 85 ? -11.174 -8.714 21.894 1.00 45.47 85 GLY A O 1
ATOM 605 N N . ALA A 1 86 ? -9.823 -8.824 23.694 1.00 51.44 86 ALA A N 1
ATOM 606 C CA . ALA A 1 86 ? -10.051 -10.226 24.076 1.00 51.44 86 ALA A CA 1
ATOM 607 C C . ALA A 1 86 ? -10.340 -11.188 22.903 1.00 51.44 86 ALA A C 1
ATOM 609 O O . ALA A 1 86 ? -11.288 -11.977 22.945 1.00 51.44 86 ALA A O 1
ATOM 610 N N . ALA A 1 87 ? -9.512 -11.146 21.857 1.00 56.69 87 ALA A N 1
ATOM 611 C CA . ALA A 1 87 ? -9.532 -12.171 20.826 1.00 56.69 87 ALA A CA 1
ATOM 612 C C . ALA A 1 87 ? -9.325 -13.543 21.488 1.00 56.69 87 ALA A C 1
ATOM 614 O O . ALA A 1 87 ? -8.466 -13.708 22.363 1.00 56.69 87 ALA A O 1
ATOM 615 N N . LYS A 1 88 ? -10.123 -14.543 21.091 1.00 62.97 88 LYS 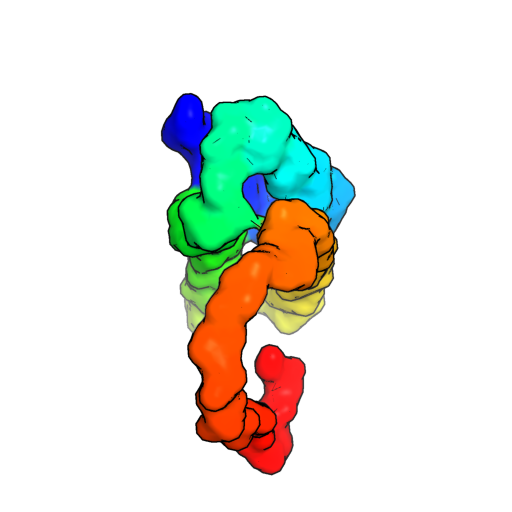A N 1
ATOM 616 C CA . LYS A 1 88 ? -9.884 -15.939 21.479 1.00 62.97 88 LYS A CA 1
ATOM 617 C C . LYS A 1 88 ? -8.427 -16.264 21.157 1.00 62.97 88 LYS A C 1
ATOM 619 O O . LYS A 1 88 ? -8.052 -16.277 19.990 1.00 62.97 88 LYS A O 1
ATOM 624 N N . LYS A 1 89 ? -7.613 -16.507 22.189 1.00 68.25 89 LYS A N 1
ATOM 625 C CA . LYS A 1 89 ? -6.207 -16.879 22.018 1.00 68.25 89 LYS A CA 1
ATOM 626 C C . LYS A 1 89 ? -6.149 -18.172 21.204 1.00 68.25 89 LYS A C 1
ATOM 628 O O . LYS A 1 89 ? -6.510 -19.233 21.705 1.00 68.25 89 LYS A O 1
ATOM 633 N N . ALA A 1 90 ? -5.717 -18.069 19.956 1.00 77.62 90 ALA A N 1
ATOM 634 C CA . ALA A 1 90 ? -5.414 -19.195 19.087 1.00 77.62 90 ALA A CA 1
ATOM 635 C C . ALA A 1 90 ? -3.905 -19.215 18.831 1.00 77.62 90 ALA A C 1
ATOM 637 O O . ALA A 1 90 ? -3.257 -18.171 18.847 1.00 77.62 90 ALA A O 1
ATOM 638 N N . HIS A 1 91 ? -3.338 -20.404 18.638 1.00 85.81 91 HIS A N 1
ATOM 639 C CA . HIS A 1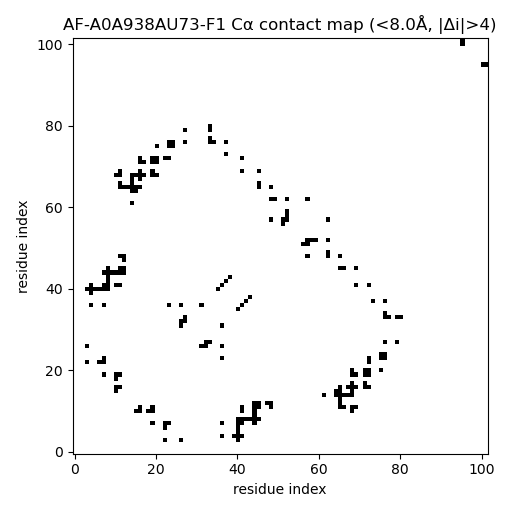 91 ? -1.942 -20.538 18.228 1.00 85.81 91 HIS A CA 1
ATOM 640 C C . HIS A 1 91 ? -1.921 -20.591 16.704 1.00 85.81 91 HIS A C 1
ATOM 642 O O . HIS A 1 91 ? -2.518 -21.490 16.115 1.00 85.81 91 HIS A O 1
ATOM 648 N N . ILE A 1 92 ? -1.273 -19.609 16.084 1.00 85.81 92 ILE A N 1
ATOM 649 C CA . ILE A 1 92 ? -1.105 -19.524 14.634 1.00 85.81 92 ILE A CA 1
ATOM 650 C C . ILE A 1 92 ? 0.394 -19.563 14.352 1.00 85.81 92 ILE A C 1
ATOM 652 O O . ILE A 1 92 ? 1.165 -18.861 15.003 1.00 85.81 92 ILE A O 1
ATOM 656 N N . VAL A 1 93 ? 0.796 -20.393 13.391 1.00 88.81 93 VAL A N 1
ATOM 657 C CA . VAL A 1 93 ? 2.134 -20.347 12.797 1.00 88.81 93 VAL A CA 1
ATOM 658 C C . VAL A 1 93 ? 1.986 -19.652 11.452 1.00 88.81 93 VAL A C 1
ATOM 660 O O . VAL A 1 93 ? 1.297 -20.159 10.570 1.00 88.81 93 VAL A O 1
ATOM 663 N N . ILE A 1 94 ? 2.601 -18.481 11.327 1.00 88.62 94 ILE A N 1
ATOM 664 C CA . ILE A 1 94 ? 2.696 -17.706 10.092 1.00 88.62 94 ILE A CA 1
ATOM 665 C C . ILE A 1 94 ? 4.177 -17.494 9.784 1.00 88.62 94 ILE A C 1
ATOM 667 O O . ILE A 1 94 ? 4.975 -17.250 10.688 1.00 88.62 94 ILE A O 1
ATOM 671 N N . GLY A 1 95 ? 4.545 -17.631 8.517 1.00 86.25 95 GLY A N 1
ATOM 672 C CA . GLY A 1 95 ? 5.899 -17.412 8.033 1.00 86.25 95 GLY A CA 1
ATOM 673 C C . GLY A 1 95 ? 5.905 -17.368 6.514 1.00 86.25 95 GLY A C 1
ATOM 674 O O . GLY A 1 95 ? 5.097 -18.038 5.870 1.00 86.25 95 GLY A O 1
ATOM 675 N N . THR A 1 96 ? 6.803 -16.566 5.962 1.00 90.12 96 THR A N 1
ATOM 676 C CA . THR A 1 96 ? 7.091 -16.522 4.530 1.00 90.12 96 THR A CA 1
ATOM 677 C C . THR A 1 96 ? 8.016 -17.684 4.163 1.00 90.12 96 THR A C 1
ATOM 679 O O . THR A 1 96 ? 8.759 -18.208 5.002 1.00 90.12 96 THR A O 1
ATOM 682 N N . VAL A 1 97 ? 7.919 -18.175 2.926 1.00 92.12 97 VAL A N 1
ATOM 683 C CA . VAL A 1 97 ? 8.719 -19.322 2.466 1.00 92.12 97 VAL A CA 1
ATOM 684 C C . VAL A 1 97 ? 10.193 -18.915 2.368 1.00 92.12 97 VAL A C 1
ATOM 686 O O . VAL A 1 97 ? 10.516 -17.757 2.123 1.00 92.12 97 VAL A O 1
ATOM 689 N N . GLN A 1 98 ? 11.117 -19.864 2.553 1.00 86.81 98 GLN A N 1
ATOM 690 C CA . GLN A 1 98 ? 12.545 -19.598 2.377 1.00 86.81 98 GLN A CA 1
ATOM 691 C C . GLN A 1 98 ? 12.821 -19.001 0.987 1.00 86.81 98 GLN A C 1
ATOM 693 O O . GLN A 1 98 ? 12.585 -19.653 -0.028 1.00 86.81 98 GLN A O 1
ATOM 698 N N . GLY A 1 99 ? 13.383 -17.792 0.968 1.00 87.94 99 GLY A N 1
ATOM 699 C CA . GLY A 1 99 ? 13.692 -17.056 -0.259 1.00 87.94 99 GLY A CA 1
ATOM 700 C C . GLY A 1 99 ? 12.602 -16.079 -0.709 1.00 87.94 99 GLY A C 1
ATOM 701 O O . GLY A 1 99 ? 12.836 -15.368 -1.680 1.00 87.94 99 GLY A O 1
ATOM 702 N N . ASP A 1 100 ? 11.463 -16.016 -0.014 1.00 87.25 100 ASP A N 1
ATOM 703 C CA . ASP A 1 100 ? 10.427 -15.007 -0.243 1.00 87.25 100 ASP A CA 1
ATOM 704 C C . ASP A 1 100 ? 10.705 -13.741 0.583 1.00 87.25 100 ASP A C 1
ATOM 706 O O . ASP A 1 100 ? 11.090 -13.820 1.754 1.00 87.25 100 ASP A O 1
ATOM 710 N N . VAL A 1 101 ? 10.557 -12.583 -0.057 1.00 77.25 101 VAL A N 1
ATOM 711 C CA . VAL A 1 101 ? 10.842 -11.249 0.504 1.00 77.25 101 VAL A CA 1
ATOM 712 C C . VAL A 1 101 ? 9.592 -10.371 0.609 1.00 77.25 101 VAL A C 1
ATOM 714 O O . VAL A 1 101 ? 9.704 -9.242 1.085 1.00 77.25 101 VAL A O 1
ATOM 717 N N . HIS A 1 102 ? 8.444 -10.878 0.154 1.00 79.19 102 HIS A N 1
ATOM 718 C CA . HIS A 1 102 ? 7.125 -10.275 0.356 1.00 79.19 102 HIS A CA 1
ATOM 719 C C . HIS A 1 102 ? 6.591 -10.632 1.747 1.00 79.19 102 HIS A C 1
ATOM 721 O O . HIS A 1 102 ? 5.864 -9.795 2.325 1.00 79.19 102 HIS A O 1
#

Nearest PDB structures (foldseek):
  3ezx-assembly1_A  TM=9.840E-01  e=1.463E-04  Methanosarcina barkeri
  7xcn-assembly1_Q  TM=7.863E-01  e=4.440E-04  Methanosarcina barkeri MS
  2i2x-assembly4_P  TM=9.247E-01  e=4.312E-03  Methanosarcina barkeri
  8j2w-assembly1_B  TM=9.040E-01  e=1.271E-01  Saccharothrix syringae
  8j2w-assembly1_A  TM=9.023E-01  e=1.656E-01  Saccharothrix syringae

Mean predicted aligned error: 5.86 Å

pLDDT: mean 90.01, std 11.72, range [45.47, 97.94]

Sequence (102 aa):
MSDLFEQAAETIIEADRAAAEATATQALEAGISPAEIMSKGFVAGIAEVGERFESGELFLPELMMSAQAMEGAMSICNAALGEGGAAKKAHIVIGTVQGDVH